Protein AF-A0A1W9SP24-F1 (afdb_monomer_lite)

Structure (mmCIF, N/CA/C/O backbone):
data_AF-A0A1W9SP24-F1
#
_entry.id   AF-A0A1W9SP24-F1
#
loop_
_atom_site.group_PDB
_atom_site.id
_atom_site.type_symbol
_atom_site.label_atom_id
_atom_site.label_alt_id
_atom_site.label_comp_id
_atom_site.label_asym_id
_atom_site.label_entity_id
_atom_site.label_seq_id
_atom_site.pdbx_PDB_ins_code
_atom_site.Cartn_x
_atom_site.Cartn_y
_atom_site.Cartn_z
_atom_site.occupancy
_atom_site.B_iso_or_equiv
_atom_site.auth_seq_id
_atom_site.auth_comp_id
_atom_site.auth_asym_id
_atom_site.auth_atom_id
_atom_site.pdbx_PDB_model_num
ATOM 1 N N . MET A 1 1 ? 16.874 -10.278 -28.127 1.00 31.86 1 MET A N 1
ATOM 2 C CA . MET A 1 1 ? 16.990 -9.556 -26.842 1.00 31.86 1 MET A CA 1
ATOM 3 C C . MET A 1 1 ? 15.792 -8.637 -26.742 1.00 31.86 1 MET A C 1
ATOM 5 O O . MET A 1 1 ? 15.793 -7.571 -27.346 1.00 31.86 1 MET A O 1
ATOM 9 N N . ASP A 1 2 ? 14.736 -9.100 -26.081 1.00 32.97 2 ASP A N 1
ATOM 10 C CA . ASP A 1 2 ? 13.508 -8.326 -25.947 1.00 32.97 2 ASP A CA 1
ATOM 11 C C . ASP A 1 2 ? 13.774 -7.097 -25.084 1.00 32.97 2 ASP A C 1
ATOM 13 O O . ASP A 1 2 ? 14.173 -7.205 -23.923 1.00 32.97 2 ASP A O 1
ATOM 17 N N . LYS A 1 3 ? 13.568 -5.910 -25.661 1.00 33.16 3 LYS A N 1
ATOM 18 C CA . LYS A 1 3 ? 13.507 -4.665 -24.897 1.00 33.16 3 LYS A CA 1
ATOM 19 C C . LYS A 1 3 ? 12.349 -4.807 -23.909 1.00 33.16 3 LYS A C 1
ATOM 21 O O . LYS A 1 3 ? 11.191 -4.630 -24.286 1.00 33.16 3 LYS A O 1
ATOM 26 N N . LYS A 1 4 ? 12.647 -5.135 -22.646 1.00 45.44 4 LYS A N 1
ATOM 27 C CA . LYS A 1 4 ? 11.730 -4.899 -21.524 1.00 45.44 4 LYS A CA 1
ATOM 28 C C . LYS A 1 4 ? 11.401 -3.404 -21.564 1.00 45.44 4 LYS A C 1
ATOM 30 O O . LYS A 1 4 ? 12.195 -2.583 -21.121 1.00 45.44 4 LYS A O 1
ATOM 35 N N . ASN A 1 5 ? 10.265 -3.049 -22.167 1.00 48.44 5 ASN A N 1
ATOM 36 C CA . ASN A 1 5 ? 9.673 -1.721 -22.053 1.00 48.44 5 ASN A CA 1
ATOM 37 C C . ASN A 1 5 ? 9.299 -1.541 -20.583 1.00 48.44 5 ASN A C 1
ATOM 39 O O . ASN A 1 5 ? 8.224 -1.964 -20.151 1.00 48.44 5 ASN A O 1
ATOM 43 N N . ASP A 1 6 ? 10.245 -1.014 -19.817 1.00 63.91 6 ASP A N 1
ATOM 44 C CA . ASP A 1 6 ? 10.173 -0.887 -18.374 1.00 63.91 6 ASP A CA 1
ATOM 45 C C . ASP A 1 6 ? 9.118 0.175 -18.037 1.00 63.91 6 ASP A C 1
ATOM 47 O O . ASP A 1 6 ? 9.339 1.373 -18.190 1.00 63.91 6 ASP A O 1
ATOM 51 N N . PHE A 1 7 ? 7.918 -0.279 -17.664 1.00 68.75 7 PHE A N 1
ATOM 52 C CA . PHE A 1 7 ? 6.709 0.543 -17.483 1.00 68.75 7 PHE A CA 1
ATOM 53 C C . PHE A 1 7 ? 6.908 1.700 -16.490 1.00 68.75 7 PHE A C 1
ATOM 55 O O . PHE A 1 7 ? 6.181 2.690 -16.527 1.00 68.75 7 PHE A O 1
ATOM 62 N N . PHE A 1 8 ? 7.901 1.574 -15.612 1.00 74.06 8 PHE A N 1
ATOM 63 C CA . PHE A 1 8 ? 8.226 2.535 -14.567 1.00 74.06 8 PHE A CA 1
ATOM 64 C C . PHE A 1 8 ? 9.462 3.391 -14.882 1.00 74.06 8 PHE A C 1
ATOM 66 O O . PHE A 1 8 ? 9.998 4.024 -13.975 1.00 74.06 8 PHE A O 1
ATOM 73 N N . THR A 1 9 ? 9.923 3.440 -16.136 1.00 79.31 9 THR A N 1
ATOM 74 C CA . THR A 1 9 ? 11.006 4.358 -16.542 1.00 79.31 9 THR A CA 1
ATOM 75 C C . THR A 1 9 ? 10.545 5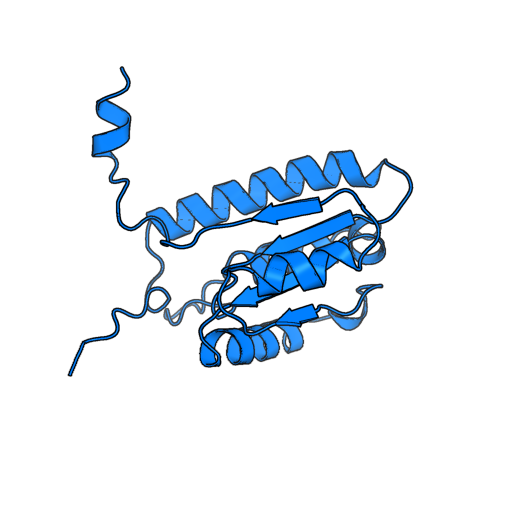.807 -16.548 1.00 79.31 9 THR A C 1
ATOM 77 O O . THR A 1 9 ? 11.147 6.641 -15.881 1.00 79.31 9 THR A O 1
ATOM 80 N N . GLU A 1 10 ? 9.439 6.096 -17.230 1.00 80.94 10 GLU A N 1
ATOM 81 C CA . GLU A 1 10 ? 8.858 7.435 -17.304 1.00 80.94 10 GLU A CA 1
ATOM 82 C C . GLU A 1 10 ? 7.380 7.422 -16.922 1.00 80.94 10 GLU A C 1
ATOM 84 O O . GLU A 1 10 ? 6.621 6.497 -17.227 1.00 80.94 10 GLU A O 1
ATOM 89 N N . LEU A 1 11 ? 6.952 8.483 -16.242 1.00 82.31 11 LEU A N 1
ATOM 90 C CA . LEU A 1 11 ? 5.572 8.640 -15.827 1.00 82.31 11 LEU A CA 1
ATOM 91 C C . LEU A 1 11 ? 4.692 9.067 -17.010 1.00 82.31 11 LEU A C 1
ATOM 93 O O . LEU A 1 11 ? 4.681 10.226 -17.418 1.00 82.31 11 LEU A O 1
ATOM 97 N N . THR A 1 12 ? 3.886 8.136 -17.519 1.00 85.12 12 THR A N 1
ATOM 98 C CA . THR A 1 12 ? 2.909 8.431 -18.579 1.00 85.12 12 THR A CA 1
ATOM 99 C C . THR A 1 12 ? 1.678 9.179 -18.050 1.00 85.12 12 THR A C 1
ATOM 101 O O . THR A 1 12 ? 1.311 9.055 -16.878 1.00 85.12 12 THR A O 1
ATOM 104 N N . ILE A 1 13 ? 0.958 9.885 -18.932 1.00 84.88 13 ILE A N 1
ATOM 105 C CA . ILE A 1 13 ? -0.332 10.529 -18.605 1.00 84.88 13 ILE A CA 1
ATOM 106 C C . ILE A 1 13 ? -1.335 9.502 -18.057 1.00 84.88 13 ILE A C 1
ATOM 108 O O . ILE A 1 13 ? -2.027 9.761 -17.073 1.00 84.88 13 ILE A O 1
ATOM 112 N N . SER A 1 14 ? -1.390 8.304 -18.646 1.00 82.06 14 SER A N 1
ATOM 113 C CA . SER A 1 14 ? -2.292 7.249 -18.175 1.00 82.06 14 SER A CA 1
ATOM 114 C C . SER A 1 14 ? -1.930 6.776 -16.766 1.00 82.06 14 SER A C 1
ATOM 116 O O . SER A 1 14 ? -2.816 6.549 -15.941 1.00 82.06 14 SER A O 1
ATOM 118 N N . SER A 1 15 ? -0.636 6.667 -16.461 1.00 85.44 15 SER A N 1
ATOM 119 C CA . SER A 1 15 ? -0.160 6.360 -15.113 1.00 85.44 15 SER A CA 1
ATOM 120 C C . SER A 1 15 ? -0.519 7.461 -14.111 1.00 85.44 15 SER A C 1
ATOM 122 O O . SER A 1 15 ? -0.938 7.145 -12.999 1.00 85.44 15 SER A O 1
ATOM 124 N N . GLN A 1 16 ? -0.432 8.739 -14.499 1.00 87.25 16 GLN A N 1
ATOM 125 C CA . GLN A 1 16 ? -0.857 9.869 -13.658 1.00 87.25 16 GLN A CA 1
ATOM 126 C C . GLN A 1 16 ? -2.356 9.825 -13.357 1.00 87.25 16 GLN A C 1
ATOM 128 O O . GLN A 1 16 ? -2.758 9.970 -12.202 1.00 87.25 16 GLN A O 1
ATOM 133 N N . ILE A 1 17 ? -3.186 9.583 -14.378 1.00 88.69 17 ILE A N 1
ATOM 134 C CA . ILE A 1 17 ? -4.640 9.450 -14.217 1.00 88.69 17 ILE A CA 1
ATOM 135 C C . ILE A 1 17 ? -4.954 8.282 -13.282 1.00 88.69 17 ILE A C 1
ATOM 137 O O . ILE A 1 17 ? -5.721 8.450 -12.335 1.00 88.69 17 ILE A O 1
ATOM 141 N N . LYS A 1 18 ? -4.308 7.127 -13.483 1.00 87.81 18 LYS A N 1
ATOM 142 C CA . LYS A 1 18 ? -4.451 5.954 -12.614 1.00 87.81 18 LYS A CA 1
ATOM 143 C C . LYS A 1 18 ? -4.120 6.281 -11.161 1.00 87.81 18 LYS A C 1
ATOM 145 O O . LYS A 1 18 ? -4.941 6.034 -10.281 1.00 87.81 18 LYS A O 1
ATOM 150 N N . ILE A 1 19 ? -2.951 6.873 -10.915 1.00 90.88 19 ILE A N 1
ATOM 151 C CA . ILE A 1 19 ? -2.536 7.304 -9.575 1.00 90.88 19 ILE A CA 1
ATOM 152 C C . ILE A 1 19 ? -3.591 8.242 -8.980 1.00 90.88 19 ILE A C 1
ATOM 154 O O . ILE A 1 19 ? -4.016 8.042 -7.844 1.00 90.88 19 ILE A O 1
ATOM 158 N N . SER A 1 20 ? -4.066 9.229 -9.747 1.00 91.81 20 SER A N 1
ATOM 159 C CA . SER A 1 20 ? -5.076 10.189 -9.289 1.00 91.81 20 SER A CA 1
ATOM 160 C C . SER A 1 20 ? -6.387 9.510 -8.895 1.00 91.81 20 SER A C 1
ATOM 162 O O . SER A 1 20 ? -6.927 9.801 -7.831 1.00 91.81 20 SER A O 1
ATOM 164 N N . ILE A 1 21 ? -6.888 8.586 -9.718 1.00 92.38 21 ILE A N 1
ATOM 165 C CA . ILE A 1 21 ? -8.129 7.853 -9.448 1.00 92.38 21 ILE A CA 1
ATOM 166 C C . ILE A 1 21 ? -7.969 7.021 -8.179 1.00 92.38 21 ILE A C 1
ATOM 168 O O . ILE A 1 21 ? -8.717 7.219 -7.225 1.00 92.38 21 ILE A O 1
ATOM 172 N N . VAL A 1 22 ? -6.975 6.134 -8.126 1.00 94.31 22 VAL A N 1
ATOM 173 C CA . VAL A 1 22 ? -6.841 5.194 -7.004 1.00 94.31 22 VAL A CA 1
ATOM 174 C C . VAL A 1 22 ? -6.637 5.943 -5.689 1.00 94.31 22 VAL A C 1
ATOM 176 O O . VAL A 1 22 ? -7.307 5.653 -4.701 1.00 94.31 22 VAL A O 1
ATOM 179 N N . THR A 1 23 ? -5.779 6.966 -5.679 1.00 95.12 23 THR A N 1
ATOM 180 C CA . THR A 1 23 ? -5.495 7.746 -4.464 1.00 95.12 23 THR A CA 1
ATOM 181 C C . THR A 1 23 ? -6.701 8.554 -3.985 1.00 95.12 23 THR A C 1
ATOM 183 O O . THR A 1 23 ? -6.975 8.567 -2.782 1.00 95.12 23 THR A O 1
ATOM 186 N N . LYS A 1 24 ? -7.465 9.188 -4.888 1.00 95.56 24 LYS A N 1
ATOM 187 C CA . LYS A 1 24 ? -8.699 9.913 -4.533 1.00 95.56 24 LYS A CA 1
ATOM 188 C C . LYS A 1 24 ? -9.779 8.974 -4.003 1.00 95.56 24 LYS A C 1
ATOM 190 O O . LYS A 1 24 ? -10.356 9.255 -2.954 1.00 95.56 24 LYS A O 1
ATOM 195 N N . TYR A 1 25 ? -10.019 7.857 -4.688 1.00 96.69 25 TYR A N 1
ATOM 196 C CA . TYR A 1 25 ? -11.030 6.882 -4.277 1.00 96.69 25 TYR A CA 1
ATOM 197 C C . TYR A 1 25 ? -10.677 6.231 -2.942 1.00 96.69 25 TYR A C 1
ATOM 199 O O . TYR A 1 25 ? -11.525 6.191 -2.052 1.00 96.69 25 TYR A O 1
ATOM 207 N N . PHE A 1 26 ? -9.424 5.801 -2.761 1.00 97.25 26 PHE A N 1
ATOM 208 C CA . PHE A 1 26 ? -8.962 5.277 -1.479 1.00 97.25 26 PHE A CA 1
ATOM 209 C C . PHE A 1 26 ? -9.150 6.305 -0.363 1.00 97.25 26 PHE A C 1
ATOM 211 O O . PHE A 1 26 ? -9.662 5.965 0.696 1.00 97.25 26 PHE A O 1
ATOM 218 N N . SER A 1 27 ? -8.789 7.570 -0.598 1.00 96.19 27 SER A N 1
ATOM 219 C CA . SER A 1 27 ? -8.900 8.616 0.427 1.00 96.19 27 SER A CA 1
ATOM 220 C C . SER A 1 27 ? -10.356 8.876 0.824 1.00 96.19 27 SER A C 1
ATOM 222 O O . SER A 1 27 ? -10.661 9.001 2.009 1.00 96.19 27 SER A O 1
ATOM 224 N N . ALA A 1 28 ? -11.273 8.924 -0.147 1.00 97.12 28 ALA A N 1
ATOM 225 C CA . ALA A 1 28 ? -12.704 9.064 0.117 1.00 97.12 28 ALA A CA 1
ATOM 226 C C . ALA A 1 28 ? -13.252 7.858 0.897 1.00 97.12 28 ALA A C 1
ATOM 228 O O . ALA A 1 28 ? -13.892 8.029 1.935 1.00 97.12 28 ALA A O 1
ATOM 229 N N . TRP A 1 29 ? -12.935 6.643 0.446 1.00 97.88 29 TRP A N 1
ATOM 230 C CA . TRP A 1 29 ? -13.339 5.404 1.104 1.00 97.88 29 TRP A CA 1
ATOM 231 C C . TRP A 1 29 ? -12.785 5.302 2.532 1.00 97.88 29 TRP A C 1
ATOM 233 O O . TRP A 1 29 ? -13.543 5.095 3.477 1.00 97.88 29 TRP A O 1
ATOM 243 N N . ALA A 1 30 ? -11.487 5.541 2.728 1.00 96.75 30 ALA A N 1
ATOM 244 C CA . ALA A 1 30 ? -10.832 5.486 4.032 1.00 96.75 30 ALA A CA 1
ATOM 245 C C . ALA A 1 30 ? -11.416 6.517 5.010 1.00 96.75 30 ALA A C 1
ATOM 247 O O . ALA A 1 30 ? -11.566 6.227 6.195 1.00 96.75 30 ALA A O 1
ATOM 248 N N . ASN A 1 31 ? -11.824 7.694 4.524 1.00 96.06 31 ASN A N 1
ATOM 249 C CA . ASN A 1 31 ? -12.505 8.702 5.338 1.00 96.06 31 ASN A CA 1
ATOM 250 C C . ASN A 1 31 ? -13.899 8.277 5.819 1.00 96.06 31 ASN A C 1
ATOM 252 O O . ASN A 1 31 ? -14.339 8.727 6.880 1.00 96.06 31 ASN A O 1
ATOM 256 N N . VAL A 1 32 ? -14.593 7.418 5.073 1.00 96.50 32 VAL A N 1
ATOM 257 C CA . VAL A 1 32 ? -15.837 6.788 5.537 1.00 96.50 32 VAL A CA 1
ATOM 258 C C . VAL A 1 32 ? -15.500 5.689 6.542 1.00 96.50 32 VAL A C 1
ATOM 260 O O . VAL A 1 32 ? -16.013 5.686 7.663 1.00 96.50 32 VAL A O 1
ATOM 263 N N . MET A 1 33 ? -14.566 4.810 6.184 1.00 95.81 33 MET A N 1
ATOM 264 C CA . MET A 1 33 ? -14.209 3.649 6.993 1.00 95.81 33 MET A CA 1
ATOM 265 C C . MET A 1 33 ? -13.534 3.999 8.322 1.00 95.81 33 MET A C 1
ATOM 267 O O . MET A 1 33 ? -13.673 3.265 9.296 1.00 95.81 33 MET A O 1
ATOM 271 N N . LYS A 1 34 ? -12.852 5.144 8.442 1.00 93.25 34 LYS A N 1
ATOM 272 C CA . LYS A 1 34 ? -12.225 5.539 9.715 1.00 93.25 34 LYS A CA 1
ATOM 273 C C . LYS A 1 34 ? -13.231 5.694 10.857 1.00 93.25 34 LYS A C 1
ATOM 275 O O . LYS A 1 34 ? -12.838 5.553 12.015 1.00 93.25 34 LYS A O 1
ATOM 280 N N . LYS A 1 35 ? -14.512 5.929 10.541 1.00 93.00 35 LYS A N 1
ATOM 281 C CA . LYS A 1 35 ? -15.615 6.043 11.508 1.00 93.00 35 LYS A CA 1
ATOM 282 C C . LYS A 1 35 ? -16.146 4.687 11.981 1.00 93.00 35 LYS A C 1
ATOM 284 O O . LYS A 1 35 ? -16.783 4.625 13.028 1.00 93.00 35 LYS A O 1
ATOM 289 N N . THR A 1 36 ? -15.897 3.603 11.246 1.00 92.31 36 THR A N 1
ATOM 290 C CA . THR A 1 36 ? -16.359 2.268 11.642 1.00 92.31 36 THR A CA 1
ATOM 291 C C . THR A 1 36 ? -15.459 1.683 12.728 1.00 92.31 36 THR A C 1
ATOM 293 O O . THR A 1 36 ? -14.292 2.063 12.881 1.00 92.31 36 THR A O 1
ATOM 296 N N . LYS A 1 37 ? -15.992 0.734 13.502 1.00 88.31 37 LYS A N 1
ATOM 297 C CA . LYS A 1 37 ? -15.181 -0.065 14.427 1.00 88.31 37 LYS A CA 1
ATOM 298 C C . LYS A 1 37 ? -14.356 -1.083 13.631 1.00 88.31 37 LYS A C 1
ATOM 300 O O . LYS A 1 37 ? -14.831 -1.602 12.625 1.00 88.31 37 LYS A O 1
ATOM 305 N N . GLY A 1 38 ? -13.146 -1.369 14.104 1.00 91.38 38 GLY A N 1
ATOM 306 C CA . GLY A 1 38 ? -12.247 -2.354 13.500 1.00 91.38 38 GLY A CA 1
ATOM 307 C C . GLY A 1 38 ? -11.174 -1.773 12.578 1.00 91.38 38 GLY A C 1
ATOM 308 O O . GLY A 1 38 ? -11.093 -0.562 12.353 1.00 91.38 38 GLY A O 1
ATOM 309 N N . ASP A 1 39 ? -10.328 -2.683 12.100 1.00 95.00 39 ASP A N 1
ATOM 310 C CA . ASP A 1 39 ? -9.257 -2.418 11.142 1.00 95.00 39 ASP A CA 1
ATOM 311 C C . ASP A 1 39 ? -9.786 -2.429 9.707 1.00 95.00 39 ASP A C 1
ATOM 313 O O . ASP A 1 39 ? -10.846 -2.988 9.425 1.00 95.00 39 ASP A O 1
ATOM 317 N N . ILE A 1 40 ? -8.989 -1.886 8.793 1.00 95.94 40 ILE A N 1
ATOM 318 C CA . ILE A 1 40 ? -9.232 -1.952 7.351 1.00 95.94 40 ILE A CA 1
ATOM 319 C C . ILE A 1 40 ? -7.967 -2.380 6.616 1.00 95.94 40 ILE A C 1
ATOM 321 O O . ILE A 1 40 ? -6.871 -2.255 7.158 1.00 95.94 40 ILE A O 1
ATOM 325 N N . ALA A 1 41 ? -8.098 -2.864 5.384 1.00 94.75 41 ALA A N 1
ATOM 326 C CA . ALA A 1 41 ? -6.957 -3.221 4.545 1.00 94.75 41 ALA A CA 1
ATOM 327 C C . ALA A 1 41 ? -6.898 -2.389 3.261 1.00 94.75 41 ALA A C 1
ATOM 329 O O . ALA A 1 41 ? -7.924 -2.130 2.631 1.00 94.75 41 ALA A O 1
ATOM 330 N N . TYR A 1 42 ? -5.684 -2.012 2.862 1.00 96.12 42 TYR A N 1
ATOM 331 C CA . TYR A 1 42 ? -5.369 -1.608 1.496 1.00 96.12 42 TYR A CA 1
ATOM 332 C C . TYR A 1 42 ? -4.479 -2.668 0.863 1.00 96.12 42 TYR A C 1
ATOM 334 O O . TYR A 1 42 ? -3.447 -3.044 1.428 1.00 96.12 42 TYR A O 1
ATOM 342 N N . ILE A 1 43 ? -4.896 -3.135 -0.308 1.00 92.88 43 ILE A N 1
ATOM 343 C CA . ILE A 1 43 ? -4.254 -4.236 -1.004 1.00 92.88 43 ILE A CA 1
ATOM 344 C C . ILE A 1 43 ? -3.979 -3.833 -2.440 1.00 92.88 43 ILE A C 1
ATOM 346 O O . ILE A 1 43 ? -4.903 -3.469 -3.162 1.00 92.88 43 ILE A O 1
ATOM 350 N N . ASP A 1 44 ? -2.723 -3.947 -2.853 1.00 93.12 44 ASP A N 1
ATOM 351 C CA . ASP A 1 44 ? -2.285 -3.684 -4.221 1.00 93.12 44 ASP A CA 1
ATOM 352 C C . ASP A 1 44 ? -1.569 -4.914 -4.774 1.00 93.12 44 ASP A C 1
ATOM 354 O O . ASP A 1 44 ? -0.525 -5.319 -4.257 1.00 93.12 44 ASP A O 1
ATOM 358 N N . LEU A 1 45 ? -2.154 -5.544 -5.794 1.00 89.88 45 LEU A N 1
ATOM 359 C CA . LEU A 1 45 ? -1.634 -6.800 -6.343 1.00 89.88 45 LEU A CA 1
ATOM 360 C C . LEU A 1 45 ? -0.553 -6.625 -7.409 1.00 89.88 45 LEU A C 1
ATOM 362 O O . LEU A 1 45 ? 0.095 -7.609 -7.780 1.00 89.88 45 LEU A O 1
ATOM 366 N N . PHE A 1 46 ? -0.409 -5.394 -7.897 1.00 89.50 46 PHE A N 1
ATOM 367 C CA . PHE A 1 46 ? 0.504 -4.978 -8.955 1.00 89.50 46 PHE A CA 1
ATOM 368 C C . PHE A 1 46 ? 1.180 -3.668 -8.529 1.00 89.50 46 PHE A C 1
ATOM 370 O O . PHE A 1 46 ? 1.129 -2.654 -9.231 1.00 89.50 46 PHE A O 1
ATOM 377 N N . ALA A 1 47 ? 1.767 -3.689 -7.330 1.00 90.75 47 ALA A N 1
ATOM 378 C CA . ALA A 1 47 ? 2.238 -2.498 -6.631 1.00 90.75 47 ALA A CA 1
ATOM 379 C C . ALA A 1 47 ? 3.411 -1.798 -7.342 1.00 90.75 47 ALA A C 1
ATOM 381 O O . ALA A 1 47 ? 3.597 -0.587 -7.188 1.00 90.75 47 ALA A O 1
ATOM 382 N N . GLY A 1 48 ? 4.197 -2.536 -8.132 1.00 91.31 48 GLY A N 1
ATOM 383 C CA . GLY A 1 48 ? 5.370 -2.005 -8.810 1.00 91.31 48 GLY A CA 1
ATOM 384 C C . GLY A 1 48 ? 6.502 -1.593 -7.855 1.00 91.31 48 GLY A C 1
ATOM 385 O O . GLY A 1 48 ? 6.511 -1.965 -6.681 1.00 91.31 48 GLY A O 1
ATOM 386 N N . PRO A 1 49 ? 7.492 -0.828 -8.350 1.00 92.00 49 PRO A N 1
ATOM 387 C CA . PRO A 1 49 ? 8.749 -0.550 -7.650 1.00 92.00 49 PRO A CA 1
ATOM 388 C C . PRO A 1 49 ? 8.687 0.543 -6.573 1.00 92.00 49 PRO A C 1
ATOM 390 O O . PRO A 1 49 ? 9.719 0.878 -6.002 1.00 92.00 49 PRO A O 1
ATOM 393 N N . GLY A 1 50 ? 7.530 1.152 -6.309 1.00 89.94 50 GLY A N 1
ATOM 394 C CA . GLY A 1 50 ? 7.406 2.254 -5.345 1.00 89.94 50 GLY A CA 1
ATOM 395 C C . GLY A 1 50 ? 7.676 3.645 -5.936 1.00 89.94 50 GLY A C 1
ATOM 396 O O . GLY A 1 50 ? 6.921 4.578 -5.648 1.00 89.94 50 GLY A O 1
ATOM 397 N N . SER A 1 51 ? 8.629 3.780 -6.855 1.00 91.12 51 SER A N 1
ATOM 398 C CA . SER A 1 51 ? 8.959 5.036 -7.546 1.00 91.12 51 SER A CA 1
ATOM 399 C C . SER A 1 51 ? 9.251 4.814 -9.037 1.00 91.12 51 SER A C 1
ATOM 401 O O . SER A 1 51 ? 9.708 3.744 -9.448 1.00 91.12 51 SER A O 1
ATOM 403 N N . TYR A 1 52 ? 8.970 5.824 -9.861 1.00 88.62 52 TYR A N 1
ATOM 404 C CA . TYR A 1 52 ? 9.408 5.865 -11.258 1.00 88.62 52 TYR A CA 1
ATOM 405 C C . TYR A 1 52 ? 10.903 6.196 -11.316 1.00 88.62 52 TYR A C 1
ATOM 407 O O . TYR A 1 52 ? 11.413 6.923 -10.468 1.00 88.62 52 TYR A O 1
ATOM 415 N N . ALA A 1 53 ? 11.605 5.691 -12.330 1.00 85.88 53 ALA A N 1
ATOM 416 C CA . ALA A 1 53 ? 13.019 5.989 -12.567 1.00 85.88 53 ALA A CA 1
ATOM 417 C C . ALA A 1 53 ? 13.241 7.331 -13.296 1.00 85.88 53 ALA A C 1
ATOM 419 O O . ALA A 1 53 ? 14.323 7.577 -13.830 1.00 85.88 53 ALA A O 1
ATOM 420 N N . ASP A 1 54 ? 12.225 8.199 -13.322 1.00 84.19 54 ASP A N 1
ATOM 421 C CA . ASP A 1 54 ? 12.341 9.538 -13.878 1.00 84.19 54 ASP A CA 1
ATOM 422 C C . ASP A 1 54 ? 13.283 10.410 -13.027 1.00 84.19 54 ASP A C 1
ATOM 424 O O . ASP A 1 54 ? 13.641 10.086 -11.890 1.00 84.19 54 ASP A O 1
ATOM 428 N N . LYS A 1 55 ? 13.694 11.560 -13.574 1.00 79.56 55 LYS A N 1
ATOM 429 C CA . LYS A 1 55 ? 14.617 12.485 -12.890 1.00 79.56 55 LYS A CA 1
ATOM 430 C C . LYS A 1 55 ? 14.109 12.943 -11.517 1.00 79.56 55 LYS A C 1
ATOM 432 O O . LYS A 1 55 ? 14.914 13.295 -10.661 1.00 79.56 55 LYS A O 1
ATOM 437 N N . ASN A 1 56 ? 12.792 12.933 -11.315 1.00 82.75 56 ASN A N 1
ATOM 438 C CA . ASN A 1 56 ? 12.139 13.418 -10.103 1.00 82.75 56 ASN A CA 1
ATOM 439 C C . ASN A 1 56 ? 11.827 12.296 -9.101 1.00 82.75 56 ASN A C 1
ATOM 441 O O . ASN A 1 56 ? 11.269 12.581 -8.041 1.00 82.75 56 ASN A O 1
ATOM 445 N N . LYS A 1 57 ? 12.162 11.039 -9.428 1.00 85.56 57 LYS A N 1
ATOM 446 C CA . LYS A 1 57 ? 11.766 9.835 -8.690 1.00 85.56 57 LYS A CA 1
ATOM 447 C C . LYS A 1 57 ? 10.295 9.859 -8.285 1.00 85.56 57 LYS A C 1
ATOM 449 O O . LYS A 1 57 ? 9.953 9.727 -7.106 1.00 85.56 57 LYS A O 1
ATOM 454 N N . THR A 1 58 ? 9.409 10.087 -9.253 1.00 89.38 58 THR A N 1
ATOM 455 C CA . THR A 1 58 ? 7.991 10.293 -8.956 1.00 89.38 58 THR A CA 1
ATOM 456 C C . THR A 1 58 ? 7.418 9.101 -8.188 1.00 89.38 58 THR A C 1
ATOM 458 O O . THR A 1 58 ? 7.618 7.944 -8.553 1.00 89.38 58 THR A O 1
ATOM 461 N N . LYS A 1 59 ? 6.691 9.371 -7.100 1.00 93.19 59 LYS A N 1
ATOM 462 C CA . LYS A 1 59 ? 6.105 8.334 -6.242 1.00 93.19 59 LYS A CA 1
ATOM 463 C C . LYS A 1 59 ? 4.973 7.599 -6.964 1.00 93.19 59 LYS A C 1
ATOM 465 O O . LYS A 1 59 ? 4.121 8.217 -7.599 1.00 93.19 59 LYS A O 1
ATOM 470 N N . SER A 1 60 ? 4.940 6.279 -6.828 1.00 91.69 60 SER A N 1
ATOM 471 C CA . SER A 1 60 ? 3.846 5.436 -7.323 1.00 91.69 60 SER A CA 1
ATOM 472 C C . SER A 1 60 ? 2.683 5.348 -6.321 1.00 91.69 60 SER A C 1
ATOM 474 O O . SER A 1 60 ? 2.769 5.826 -5.186 1.00 91.69 60 SER A O 1
ATOM 476 N N . THR A 1 61 ? 1.583 4.719 -6.743 1.00 93.50 61 THR A N 1
ATOM 477 C CA . THR A 1 61 ? 0.353 4.531 -5.959 1.00 93.50 61 THR A CA 1
ATOM 478 C C . THR A 1 61 ? 0.579 4.046 -4.517 1.00 93.50 61 THR A C 1
ATOM 480 O O . THR A 1 61 ? 0.111 4.748 -3.613 1.00 93.50 61 THR A O 1
ATOM 483 N N . PRO A 1 62 ? 1.292 2.926 -4.247 1.00 94.88 62 PRO A N 1
ATOM 484 C CA . PRO A 1 62 ? 1.466 2.427 -2.879 1.00 94.88 62 PRO A CA 1
ATOM 485 C C . PRO A 1 62 ? 2.144 3.453 -1.966 1.00 94.88 62 PRO A C 1
ATOM 487 O O . PRO A 1 62 ? 1.697 3.666 -0.841 1.00 94.88 62 PRO A O 1
ATOM 490 N N . ILE A 1 63 ? 3.161 4.160 -2.466 1.00 96.25 63 ILE A N 1
ATOM 491 C CA . ILE A 1 63 ? 3.900 5.159 -1.686 1.00 96.25 63 ILE A CA 1
ATOM 492 C C . ILE A 1 63 ? 3.041 6.396 -1.404 1.00 96.25 63 ILE A C 1
ATOM 494 O O . ILE A 1 63 ? 3.097 6.949 -0.303 1.00 96.25 63 ILE A O 1
ATOM 498 N N . ILE A 1 64 ? 2.229 6.849 -2.363 1.00 96.00 64 ILE A N 1
ATOM 499 C CA . ILE A 1 64 ? 1.333 7.997 -2.152 1.00 96.00 64 ILE A CA 1
ATOM 500 C C . ILE A 1 64 ? 0.268 7.663 -1.106 1.00 96.00 64 ILE A C 1
ATOM 502 O O . ILE A 1 64 ? 0.048 8.444 -0.180 1.00 96.00 64 ILE A O 1
ATOM 506 N N . ILE A 1 65 ? -0.364 6.494 -1.222 1.00 96.94 65 ILE A N 1
ATOM 507 C CA . ILE A 1 65 ? -1.385 6.044 -0.272 1.00 96.94 65 ILE A CA 1
ATOM 508 C C . ILE A 1 65 ? -0.800 5.909 1.129 1.00 96.94 65 ILE A C 1
ATOM 510 O O . ILE A 1 65 ? -1.394 6.394 2.091 1.00 96.94 65 ILE A O 1
ATOM 514 N N . LEU A 1 66 ? 0.383 5.310 1.242 1.00 96.88 66 LEU A N 1
ATOM 515 C CA . LEU A 1 66 ? 1.039 5.122 2.524 1.00 96.88 66 LEU A CA 1
ATOM 516 C C . LEU A 1 66 ? 1.370 6.461 3.197 1.00 96.88 66 LEU A C 1
ATOM 518 O O . LEU A 1 66 ? 1.046 6.656 4.367 1.00 96.88 66 LEU A O 1
ATOM 522 N N . ASN A 1 67 ? 1.912 7.421 2.442 1.00 96.25 67 ASN A N 1
ATOM 523 C CA . ASN A 1 67 ? 2.154 8.778 2.939 1.00 96.25 67 ASN A CA 1
ATOM 524 C C . ASN A 1 67 ? 0.859 9.486 3.376 1.00 96.25 67 ASN A C 1
ATOM 526 O O . ASN A 1 67 ? 0.872 10.235 4.350 1.00 96.25 67 ASN A O 1
ATOM 530 N N . ASN A 1 68 ? -0.261 9.267 2.682 1.00 95.94 68 ASN A N 1
ATOM 531 C CA . ASN A 1 68 ? -1.550 9.840 3.080 1.00 95.94 68 ASN A CA 1
ATOM 532 C C . ASN A 1 68 ? -2.081 9.214 4.375 1.00 95.94 68 ASN A C 1
ATOM 534 O O . ASN A 1 68 ? -2.616 9.930 5.217 1.00 95.94 68 ASN A O 1
ATOM 538 N N . VAL A 1 69 ? -1.907 7.902 4.557 1.00 97.31 69 VAL A N 1
ATOM 539 C CA . VAL A 1 69 ? -2.310 7.196 5.782 1.00 97.31 69 VAL A CA 1
ATOM 540 C C . VAL A 1 69 ? -1.469 7.618 6.982 1.00 97.31 69 VAL A C 1
ATOM 542 O O . VAL A 1 69 ? -2.033 7.856 8.045 1.00 97.31 69 VAL A O 1
ATOM 545 N N . LEU A 1 70 ? -0.152 7.769 6.818 1.00 96.62 70 LEU A N 1
ATOM 546 C CA . LEU A 1 70 ? 0.742 8.219 7.892 1.00 96.62 70 LEU A CA 1
ATOM 547 C C . LEU A 1 70 ? 0.371 9.605 8.443 1.00 96.62 70 LEU A C 1
ATOM 549 O O . LEU A 1 70 ? 0.563 9.866 9.627 1.00 96.62 70 LEU A O 1
ATOM 553 N N . LYS A 1 71 ? -0.202 10.482 7.609 1.00 96.00 71 LYS A N 1
ATOM 554 C CA . LYS A 1 71 ? -0.657 11.821 8.019 1.00 96.00 71 LYS A CA 1
ATOM 555 C C . LYS A 1 71 ? -1.933 11.809 8.868 1.00 96.00 71 LYS A C 1
ATOM 557 O O . LYS A 1 71 ? -2.225 12.811 9.515 1.00 96.00 71 LYS A O 1
ATOM 562 N N . ASP A 1 72 ? -2.705 10.723 8.866 1.00 96.56 72 ASP A N 1
ATOM 563 C CA . ASP A 1 72 ? -3.948 10.606 9.634 1.00 96.56 72 ASP A CA 1
ATOM 564 C C . ASP A 1 72 ? -3.736 9.668 10.837 1.00 96.56 72 ASP A C 1
ATOM 566 O O . ASP A 1 72 ? -3.538 8.458 10.702 1.00 96.56 72 ASP A O 1
ATOM 570 N N . ASN A 1 73 ? -3.806 10.238 12.045 1.00 95.69 73 ASN A N 1
ATOM 571 C CA . ASN A 1 73 ? -3.572 9.524 13.306 1.00 95.69 73 ASN A CA 1
ATOM 572 C C . ASN A 1 73 ? -4.539 8.355 13.553 1.00 95.69 73 ASN A C 1
ATOM 574 O O . ASN A 1 73 ? -4.206 7.434 14.301 1.00 95.69 73 ASN A O 1
ATOM 578 N N . ILE A 1 74 ? -5.727 8.375 12.946 1.00 96.62 74 ILE A N 1
ATOM 579 C CA . ILE A 1 74 ? -6.689 7.277 13.041 1.00 96.62 74 ILE A CA 1
ATOM 580 C C . ILE A 1 74 ? -6.307 6.192 12.035 1.00 96.62 74 ILE A C 1
ATOM 582 O O . ILE A 1 74 ? -6.261 5.013 12.388 1.00 96.62 74 ILE A O 1
ATOM 586 N N . LEU A 1 75 ? -6.013 6.573 10.788 1.00 97.06 75 LEU A N 1
ATOM 587 C CA . LEU A 1 75 ? -5.715 5.614 9.724 1.00 97.06 75 LEU A CA 1
ATOM 588 C C . LEU A 1 75 ? -4.400 4.866 9.956 1.00 97.06 75 LEU A C 1
ATOM 590 O O . LEU A 1 75 ? -4.385 3.645 9.791 1.00 97.06 75 LEU A O 1
ATOM 594 N N . LYS A 1 76 ? -3.330 5.531 10.415 1.00 96.81 76 LYS A N 1
ATOM 595 C CA . LYS A 1 76 ? -2.043 4.865 10.712 1.00 96.81 76 LYS A CA 1
ATOM 596 C C . LYS A 1 76 ? -2.157 3.745 11.758 1.00 96.81 76 LYS A C 1
ATOM 598 O O . LYS A 1 76 ? -1.372 2.800 11.762 1.00 96.81 76 LYS A O 1
ATOM 603 N N . ASN A 1 77 ? -3.192 3.817 12.599 1.00 96.88 77 ASN A N 1
ATOM 604 C CA . ASN A 1 77 ? -3.515 2.830 13.628 1.00 96.88 77 ASN A CA 1
ATOM 605 C C . ASN A 1 77 ? -4.583 1.799 13.211 1.00 96.88 77 ASN A C 1
ATOM 607 O O . ASN A 1 77 ? -4.927 0.924 14.009 1.00 96.88 77 ASN A O 1
ATOM 611 N N . LYS A 1 78 ? -5.124 1.888 11.990 1.00 96.12 78 LYS A N 1
ATOM 612 C CA . LYS A 1 78 ? -6.205 1.018 11.491 1.00 96.12 78 LYS A CA 1
ATOM 613 C C . LYS A 1 78 ? -5.876 0.276 10.202 1.00 96.12 78 LYS A C 1
ATOM 615 O O . LYS A 1 78 ? -6.413 -0.808 9.990 1.00 96.12 78 LYS A O 1
ATOM 620 N N . VAL A 1 79 ? -5.066 0.863 9.325 1.00 97.25 79 VAL A N 1
ATOM 621 C CA . VAL A 1 79 ? -4.840 0.333 7.977 1.00 97.25 79 VAL A CA 1
ATOM 622 C C . VAL A 1 79 ? -3.774 -0.758 8.003 1.00 97.25 79 VAL A C 1
ATOM 624 O O . VAL A 1 79 ? -2.654 -0.543 8.462 1.00 97.25 79 VAL A O 1
ATOM 627 N N . LYS A 1 80 ? -4.117 -1.927 7.464 1.00 95.44 80 LYS A N 1
ATOM 628 C CA . LYS A 1 80 ? -3.188 -3.007 7.123 1.00 95.44 80 LYS A CA 1
ATOM 629 C C . LYS A 1 80 ? -2.817 -2.886 5.652 1.00 95.44 80 LYS A C 1
ATOM 631 O O . LYS A 1 80 ? -3.699 -2.801 4.800 1.00 95.44 80 LYS A O 1
ATOM 636 N N . PHE A 1 81 ? -1.523 -2.895 5.361 1.00 96.00 81 PHE A N 1
ATOM 637 C CA . PHE A 1 81 ? -1.011 -2.803 3.999 1.00 96.00 81 PHE A CA 1
ATOM 638 C C . PHE A 1 81 ? -0.523 -4.155 3.500 1.00 96.00 81 PHE A C 1
ATOM 640 O O . PHE A 1 81 ? 0.282 -4.814 4.166 1.00 96.00 81 PHE A O 1
ATOM 647 N N . LEU A 1 82 ? -0.988 -4.528 2.309 1.00 93.56 82 LEU A N 1
ATOM 648 C CA . LEU A 1 82 ? -0.514 -5.695 1.583 1.00 93.56 82 LEU A CA 1
ATOM 649 C C . LEU A 1 82 ? -0.176 -5.309 0.148 1.00 93.56 82 LEU A C 1
ATOM 651 O O . LEU A 1 82 ? -1.038 -4.874 -0.611 1.00 93.56 82 LEU A O 1
ATOM 655 N N . PHE A 1 83 ? 1.080 -5.506 -0.224 1.00 94.25 83 PHE A N 1
ATOM 656 C CA . PHE A 1 83 ? 1.567 -5.269 -1.573 1.00 94.25 83 PHE A CA 1
ATOM 657 C C . PHE A 1 83 ? 2.049 -6.572 -2.189 1.00 94.25 83 PHE A C 1
ATOM 659 O O . PHE A 1 83 ? 2.673 -7.390 -1.516 1.00 94.25 83 PHE A O 1
ATOM 666 N N . ASN A 1 84 ? 1.775 -6.760 -3.471 1.00 91.50 84 ASN A N 1
ATOM 667 C CA . ASN A 1 84 ? 2.323 -7.841 -4.266 1.00 91.50 84 ASN A CA 1
ATOM 668 C C . ASN A 1 84 ? 2.802 -7.300 -5.612 1.00 91.50 84 ASN A C 1
ATOM 670 O O . ASN A 1 84 ? 2.223 -6.364 -6.162 1.00 91.50 84 ASN A O 1
ATOM 674 N N . ASP A 1 85 ? 3.849 -7.918 -6.144 1.00 90.44 85 ASP A N 1
ATOM 675 C CA . ASP A 1 85 ? 4.201 -7.818 -7.554 1.00 90.44 85 ASP A CA 1
ATOM 676 C C . ASP A 1 85 ? 4.865 -9.127 -7.995 1.00 90.44 85 ASP A C 1
ATOM 678 O O . ASP A 1 85 ? 5.562 -9.774 -7.211 1.00 90.44 85 ASP A O 1
ATOM 682 N N . LYS A 1 86 ? 4.665 -9.532 -9.250 1.00 88.69 86 LYS A N 1
ATOM 683 C CA . LYS A 1 86 ? 5.307 -10.734 -9.799 1.00 88.69 86 LYS A CA 1
ATOM 684 C C . LYS A 1 86 ? 6.804 -10.520 -10.042 1.00 88.69 86 LYS A C 1
ATOM 686 O O . LYS A 1 86 ? 7.581 -11.469 -9.950 1.00 88.69 86 LYS A O 1
ATOM 691 N N . GLU A 1 87 ? 7.225 -9.290 -10.339 1.00 89.62 87 GLU A N 1
ATOM 692 C CA . GLU A 1 87 ? 8.623 -8.968 -10.613 1.00 89.62 87 GLU A CA 1
ATOM 693 C C . GLU A 1 87 ? 9.370 -8.755 -9.288 1.00 89.62 87 GLU A C 1
ATOM 695 O O . GLU A 1 87 ? 9.135 -7.794 -8.552 1.00 89.62 87 GLU A O 1
ATOM 700 N N . LYS A 1 88 ? 10.316 -9.651 -8.983 1.00 91.06 88 LYS A N 1
ATOM 701 C CA . LYS A 1 88 ? 11.069 -9.622 -7.718 1.00 91.06 88 LYS A CA 1
ATOM 702 C C . LYS A 1 88 ? 11.817 -8.304 -7.505 1.00 91.06 88 LYS A C 1
ATOM 704 O O . LYS A 1 88 ? 11.827 -7.782 -6.392 1.00 91.06 88 LYS A O 1
ATOM 709 N N . ASP A 1 89 ? 12.395 -7.745 -8.567 1.00 92.06 89 ASP A N 1
ATOM 710 C CA . ASP A 1 89 ? 13.096 -6.457 -8.513 1.00 92.06 89 ASP A CA 1
ATOM 711 C C . ASP A 1 89 ? 12.179 -5.320 -8.038 1.00 92.06 89 ASP A C 1
ATOM 713 O O . ASP A 1 89 ? 12.547 -4.555 -7.146 1.00 92.06 89 ASP A O 1
ATOM 717 N N . TYR A 1 90 ? 10.941 -5.270 -8.538 1.00 92.25 90 TYR A N 1
ATOM 718 C CA . TYR A 1 90 ? 9.964 -4.267 -8.122 1.00 92.25 90 TYR A CA 1
ATOM 719 C C . TYR A 1 90 ? 9.631 -4.399 -6.637 1.00 92.25 90 TYR A C 1
ATOM 721 O O . TYR A 1 90 ? 9.664 -3.408 -5.915 1.00 92.25 90 TYR A O 1
ATOM 729 N N . THR A 1 91 ? 9.418 -5.617 -6.136 1.00 93.31 91 THR A N 1
ATOM 730 C CA . THR A 1 91 ? 9.145 -5.823 -4.702 1.00 93.31 91 THR A CA 1
ATOM 731 C C . THR A 1 91 ? 10.326 -5.443 -3.800 1.00 93.31 91 THR A C 1
ATOM 733 O O . THR A 1 91 ? 10.122 -4.928 -2.700 1.00 93.31 91 THR A O 1
ATOM 736 N N . ASN A 1 92 ? 11.564 -5.650 -4.261 1.00 94.31 92 ASN A N 1
ATOM 737 C CA . ASN A 1 92 ? 12.767 -5.250 -3.531 1.00 94.31 92 ASN A CA 1
ATOM 738 C C . ASN A 1 92 ? 12.908 -3.727 -3.490 1.00 94.31 92 ASN A C 1
ATOM 740 O O . ASN A 1 92 ? 13.116 -3.161 -2.419 1.00 94.31 92 ASN A O 1
ATOM 744 N N . ARG A 1 93 ? 12.742 -3.063 -4.637 1.00 94.44 93 ARG A N 1
ATOM 745 C CA . ARG A 1 93 ? 12.766 -1.599 -4.734 1.00 94.44 93 ARG A CA 1
ATOM 746 C C . ARG A 1 93 ? 11.658 -0.963 -3.903 1.00 94.44 93 ARG A C 1
ATOM 748 O O . ARG A 1 93 ? 11.931 -0.040 -3.147 1.00 94.44 93 ARG A O 1
ATOM 755 N N . LEU A 1 94 ? 10.449 -1.520 -3.955 1.00 95.88 94 LEU A N 1
ATOM 756 C CA . LEU A 1 94 ? 9.323 -1.067 -3.145 1.00 95.88 94 LEU A CA 1
ATOM 7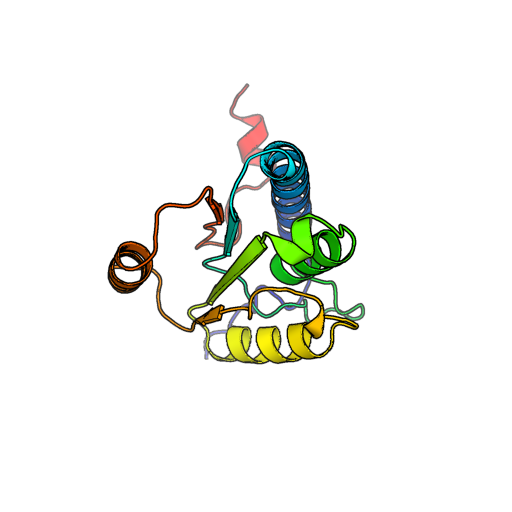57 C C . LEU A 1 94 ? 9.641 -1.136 -1.649 1.00 95.88 94 LEU A C 1
ATOM 759 O O . LEU A 1 94 ? 9.310 -0.208 -0.919 1.00 95.88 94 LEU A O 1
ATOM 763 N N . ARG A 1 95 ? 10.300 -2.209 -1.193 1.00 95.75 95 ARG A N 1
ATOM 764 C CA . ARG A 1 95 ? 10.738 -2.332 0.202 1.00 95.75 95 ARG A CA 1
ATOM 765 C C . ARG A 1 95 ? 11.718 -1.218 0.577 1.00 95.75 95 ARG A C 1
ATOM 767 O O . ARG A 1 95 ? 11.484 -0.543 1.569 1.00 95.75 95 ARG A O 1
ATOM 774 N N . VAL A 1 96 ? 12.737 -0.971 -0.247 1.00 95.00 96 VAL A N 1
ATOM 775 C CA . VAL A 1 96 ? 13.706 0.118 -0.022 1.00 95.00 96 VAL A CA 1
ATOM 776 C C . VAL A 1 96 ? 13.015 1.484 0.034 1.00 95.00 96 VAL A C 1
ATOM 778 O O . VAL A 1 96 ? 13.285 2.278 0.931 1.00 95.00 96 VAL A O 1
ATOM 781 N N . GLU A 1 97 ? 12.093 1.754 -0.892 1.00 94.94 97 GLU A N 1
ATOM 782 C CA . GLU A 1 97 ? 11.321 3.001 -0.918 1.00 94.94 97 GLU A CA 1
ATOM 783 C C . GLU A 1 97 ? 10.470 3.161 0.347 1.00 94.94 97 GLU A C 1
ATOM 785 O O . GLU A 1 97 ? 10.453 4.236 0.940 1.00 94.94 97 GLU A O 1
ATOM 790 N N . ILE A 1 98 ? 9.803 2.097 0.801 1.00 95.94 98 ILE A N 1
ATOM 791 C CA . ILE A 1 98 ? 9.002 2.101 2.032 1.00 95.94 98 ILE A CA 1
ATOM 792 C C . ILE A 1 98 ? 9.875 2.349 3.263 1.00 95.94 98 ILE A C 1
ATOM 794 O O . ILE A 1 98 ? 9.524 3.186 4.093 1.00 95.94 98 ILE A O 1
ATOM 798 N N . ASP A 1 99 ? 1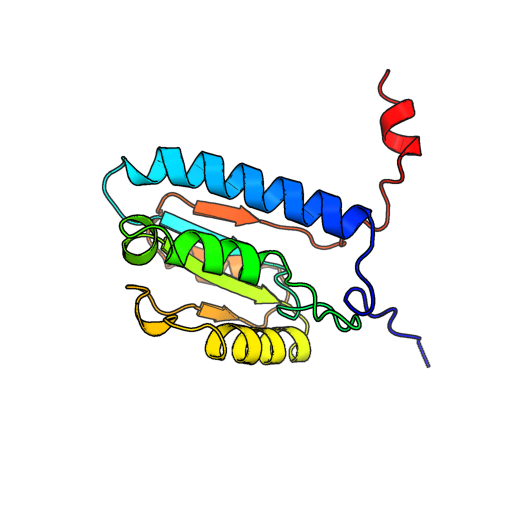1.010 1.661 3.364 1.00 94.62 99 ASP A N 1
ATOM 799 C CA . ASP A 1 99 ? 11.930 1.782 4.497 1.00 94.62 99 ASP A CA 1
ATOM 800 C C . ASP A 1 99 ? 12.573 3.181 4.562 1.00 94.62 99 ASP A C 1
ATOM 802 O O . ASP A 1 99 ? 12.966 3.636 5.635 1.00 94.62 99 ASP A O 1
ATOM 806 N N . SER A 1 100 ? 12.627 3.899 3.434 1.00 93.62 100 SER A N 1
ATOM 807 C CA . SER A 1 100 ? 13.102 5.287 3.368 1.00 93.62 100 SER A CA 1
ATOM 808 C C . SER A 1 100 ? 12.085 6.333 3.851 1.00 93.62 100 SER A C 1
ATOM 810 O O . SER A 1 100 ? 12.437 7.501 4.033 1.00 93.62 100 SER A O 1
ATOM 812 N N . ILE A 1 101 ? 10.817 5.952 4.055 1.00 93.88 101 ILE A N 1
ATOM 813 C CA . ILE A 1 101 ? 9.772 6.880 4.498 1.00 93.88 101 ILE A CA 1
ATOM 814 C C . ILE A 1 101 ? 9.974 7.205 5.978 1.00 93.88 101 ILE A C 1
ATOM 816 O O . ILE A 1 101 ? 9.925 6.333 6.848 1.00 93.88 101 ILE A O 1
ATOM 820 N N . SER A 1 102 ? 10.126 8.495 6.279 1.00 90.25 102 SER A N 1
ATOM 821 C CA . SER A 1 102 ? 10.137 8.987 7.655 1.00 90.25 102 SER A CA 1
ATOM 822 C C . SER A 1 102 ? 8.864 8.550 8.381 1.00 90.25 102 SER A C 1
ATOM 824 O O . SER A 1 102 ? 7.762 8.716 7.854 1.00 90.25 102 SER A O 1
ATOM 826 N N . ASN A 1 103 ? 9.015 8.038 9.602 1.00 93.44 103 ASN A N 1
ATOM 827 C CA . ASN A 1 103 ? 7.909 7.681 10.494 1.00 93.44 103 ASN A CA 1
ATOM 828 C C . ASN A 1 103 ? 7.118 6.438 10.050 1.00 93.44 103 ASN A C 1
ATOM 830 O O . ASN A 1 103 ? 6.020 6.190 10.544 1.00 93.44 103 ASN A O 1
ATOM 834 N N . ILE A 1 104 ? 7.683 5.602 9.172 1.00 94.38 104 ILE A N 1
ATOM 835 C CA . ILE A 1 104 ? 7.074 4.322 8.783 1.00 94.38 104 ILE A CA 1
ATOM 836 C C . ILE A 1 104 ? 6.788 3.404 9.985 1.00 94.38 104 ILE A C 1
ATOM 838 O O . ILE A 1 104 ? 5.815 2.650 9.984 1.00 94.38 104 ILE A O 1
ATOM 842 N N . SER A 1 105 ? 7.599 3.519 11.041 1.00 94.12 105 SER A N 1
ATOM 843 C CA . SER A 1 105 ? 7.451 2.805 12.312 1.00 94.12 105 SER A CA 1
ATOM 844 C C . SER A 1 105 ? 6.232 3.233 13.136 1.00 94.12 105 SER A C 1
ATOM 846 O O . SER A 1 105 ? 5.869 2.523 14.070 1.00 94.12 105 SER A O 1
ATOM 848 N N . GLU A 1 106 ? 5.575 4.349 12.802 1.00 96.00 106 GLU A N 1
ATOM 849 C C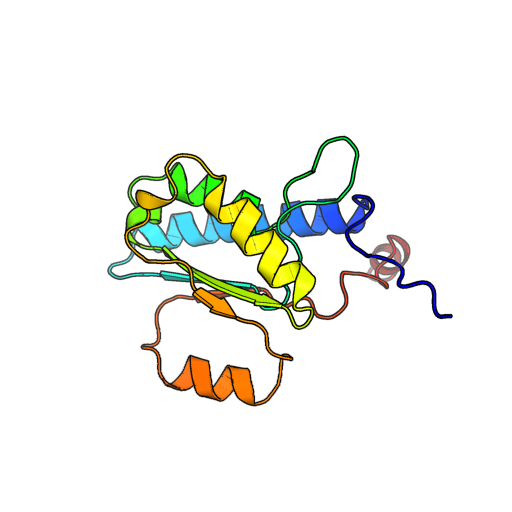A . GLU A 1 106 ? 4.333 4.777 13.459 1.00 96.00 106 GLU A CA 1
ATOM 850 C C . GLU A 1 106 ? 3.104 3.978 13.009 1.00 96.00 106 GLU A C 1
ATOM 852 O O . GLU A 1 106 ? 2.038 4.088 13.622 1.00 96.00 106 GLU A O 1
ATOM 857 N N . LEU A 1 107 ? 3.214 3.186 11.937 1.00 97.00 107 LEU A N 1
ATOM 858 C CA . LEU A 1 107 ? 2.145 2.275 11.547 1.00 97.00 107 LEU A CA 1
ATOM 859 C C . LEU A 1 107 ? 1.978 1.192 12.612 1.00 97.00 107 LEU A C 1
ATOM 861 O O . LEU A 1 107 ? 2.909 0.450 12.921 1.00 97.00 107 LEU A O 1
ATOM 865 N N . LYS A 1 108 ? 0.748 1.026 13.106 1.00 96.62 108 LYS A N 1
ATOM 866 C CA . LYS A 1 108 ? 0.419 -0.051 14.052 1.00 96.62 108 LYS A CA 1
ATOM 867 C C . LYS A 1 108 ? 0.717 -1.437 13.474 1.00 96.62 108 LYS A C 1
ATOM 869 O O . LYS A 1 108 ? 1.095 -2.352 14.203 1.00 96.62 108 LYS A O 1
ATOM 874 N N . TYR A 1 109 ? 0.500 -1.606 12.171 1.00 95.69 109 TYR A N 1
ATOM 875 C CA . TYR A 1 109 ? 0.668 -2.877 11.478 1.00 95.69 109 TYR A CA 1
ATOM 876 C C . TYR A 1 109 ? 1.877 -2.840 10.551 1.00 95.69 109 TYR A C 1
ATOM 878 O O . TYR A 1 109 ? 2.029 -1.922 9.747 1.00 95.69 109 TYR A O 1
ATOM 886 N N . LYS A 1 110 ? 2.697 -3.894 10.613 1.00 95.06 110 LYS A N 1
ATOM 887 C CA . LYS A 1 110 ? 3.779 -4.105 9.649 1.00 95.06 110 LYS A CA 1
ATOM 888 C C . LYS A 1 110 ? 3.208 -4.317 8.250 1.00 95.06 110 LYS A C 1
ATOM 890 O O . LYS A 1 110 ? 2.230 -5.045 8.068 1.00 95.06 110 LYS A O 1
ATOM 895 N N . ILE A 1 111 ? 3.862 -3.712 7.268 1.00 96.12 111 ILE A N 1
ATOM 896 C CA . ILE A 1 111 ? 3.506 -3.841 5.856 1.00 96.12 111 ILE A CA 1
ATOM 897 C C . ILE A 1 111 ? 3.930 -5.224 5.368 1.00 96.12 111 ILE A C 1
ATOM 899 O O . ILE A 1 111 ? 5.071 -5.643 5.581 1.00 96.12 111 ILE A O 1
ATOM 903 N N . LYS A 1 112 ? 3.019 -5.934 4.700 1.00 93.81 112 LYS A N 1
ATOM 904 C CA . LYS A 1 112 ? 3.322 -7.213 4.052 1.00 93.81 112 LYS A CA 1
ATOM 905 C C . LYS A 1 112 ? 3.625 -6.962 2.575 1.00 93.81 112 LYS A C 1
ATOM 907 O O . LYS A 1 112 ? 2.805 -6.376 1.875 1.00 93.81 112 LYS A O 1
ATOM 912 N N . ILE A 1 113 ? 4.791 -7.406 2.108 1.00 93.75 113 ILE A N 1
ATOM 913 C CA . ILE A 1 113 ? 5.186 -7.348 0.693 1.00 93.75 113 ILE A CA 1
ATOM 914 C C . ILE A 1 113 ? 5.436 -8.772 0.219 1.00 93.75 113 ILE A C 1
ATOM 916 O O . ILE A 1 113 ? 6.291 -9.467 0.772 1.00 93.75 113 ILE A O 1
ATOM 920 N N . PHE A 1 114 ? 4.709 -9.174 -0.810 1.00 90.50 114 PHE A N 1
ATOM 921 C CA . PHE A 1 114 ? 4.784 -10.487 -1.417 1.00 90.50 114 PHE A CA 1
ATOM 922 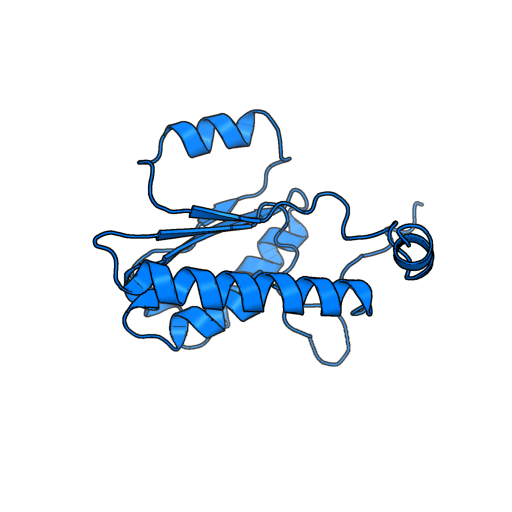C C . PHE A 1 114 ? 5.338 -10.418 -2.836 1.00 90.50 114 PHE A C 1
ATOM 924 O O . PHE A 1 114 ? 5.263 -9.385 -3.501 1.00 90.50 114 PHE A O 1
ATOM 931 N N . ASN A 1 115 ? 5.895 -11.540 -3.284 1.00 90.56 115 ASN A N 1
ATOM 932 C CA . ASN A 1 115 ? 6.373 -11.715 -4.644 1.00 90.56 115 ASN A CA 1
ATOM 933 C C . ASN A 1 115 ? 5.814 -13.015 -5.225 1.00 90.56 115 ASN A C 1
ATOM 935 O O . ASN A 1 115 ? 6.469 -14.054 -5.193 1.00 90.56 115 ASN A O 1
ATOM 939 N N . PHE A 1 116 ? 4.577 -12.975 -5.712 1.00 83.38 116 PHE A N 1
ATOM 940 C CA . PHE A 1 116 ? 3.970 -14.096 -6.419 1.00 83.38 116 PHE A CA 1
ATOM 941 C C . PHE A 1 116 ? 3.191 -13.628 -7.649 1.00 83.38 116 PHE A C 1
ATOM 943 O O . PHE A 1 116 ? 2.709 -12.495 -7.730 1.00 83.38 116 PHE A O 1
ATOM 950 N N . SER A 1 117 ? 3.044 -14.531 -8.620 1.00 76.44 117 SER A N 1
ATOM 951 C CA . SER A 1 117 ? 2.121 -14.319 -9.734 1.00 76.44 117 SER A CA 1
ATOM 952 C C . SER A 1 117 ? 0.682 -14.377 -9.224 1.00 76.44 117 SER A C 1
ATOM 954 O O . SER A 1 117 ? 0.319 -15.291 -8.477 1.00 76.44 117 SER A O 1
ATOM 956 N N . VAL A 1 118 ? -0.134 -13.398 -9.612 1.00 69.50 118 VAL A N 1
ATOM 957 C CA . VAL A 1 118 ? -1.551 -13.341 -9.238 1.00 69.50 118 VAL A CA 1
ATOM 958 C C . VAL A 1 118 ? -2.283 -14.503 -9.919 1.00 69.50 118 VAL A C 1
ATOM 960 O O . VAL A 1 118 ? -2.296 -14.606 -11.142 1.00 69.50 118 VAL A O 1
ATOM 963 N N . GLY A 1 119 ? -2.852 -15.393 -9.108 1.00 70.12 119 GLY A N 1
ATOM 964 C CA . GLY A 1 119 ? -3.471 -16.662 -9.500 1.00 70.12 119 GLY A CA 1
ATOM 965 C C . GLY A 1 119 ? -3.985 -17.386 -8.252 1.00 70.12 119 GLY A C 1
ATOM 966 O O . GLY A 1 119 ? -4.337 -16.735 -7.273 1.00 70.12 119 GLY A O 1
ATOM 967 N N . GLU A 1 120 ? -3.980 -18.715 -8.219 1.00 60.34 120 GLU A N 1
ATOM 968 C CA . GLU A 1 120 ? -4.526 -19.496 -7.089 1.00 60.34 120 GLU A CA 1
ATOM 969 C C . GLU A 1 120 ? -3.873 -19.179 -5.729 1.00 60.34 120 GLU A C 1
ATOM 971 O O . GLU A 1 120 ? -4.543 -19.164 -4.693 1.00 60.34 120 GLU A O 1
ATOM 976 N N . ASN A 1 121 ? -2.586 -18.822 -5.732 1.00 63.22 121 ASN A N 1
ATOM 977 C CA . ASN A 1 121 ? -1.813 -18.512 -4.525 1.00 63.22 121 ASN A CA 1
ATOM 978 C C . ASN A 1 121 ? -2.393 -17.348 -3.714 1.00 63.22 121 ASN A C 1
ATOM 980 O O . ASN A 1 121 ? -2.289 -17.330 -2.488 1.00 63.22 121 ASN A O 1
ATOM 984 N N . ILE A 1 122 ? -3.043 -16.396 -4.387 1.00 64.31 122 ILE A N 1
ATOM 985 C CA . ILE A 1 122 ? -3.602 -15.229 -3.717 1.00 64.31 122 ILE A CA 1
ATOM 986 C C . ILE A 1 122 ? -4.845 -15.587 -2.908 1.00 64.31 122 ILE A C 1
ATOM 988 O O . ILE A 1 122 ? -5.019 -15.135 -1.780 1.00 64.31 122 ILE A O 1
ATOM 992 N N . VAL A 1 123 ? -5.676 -16.469 -3.462 1.00 62.28 123 VAL A N 1
ATOM 993 C CA . VAL A 1 123 ? -6.911 -16.935 -2.834 1.00 62.28 123 VAL A CA 1
ATOM 994 C C . VAL A 1 123 ? -6.586 -17.695 -1.552 1.00 62.28 123 VAL A C 1
ATOM 996 O O . VAL A 1 123 ? -7.261 -17.519 -0.541 1.00 62.28 123 VAL A O 1
ATOM 999 N N . THR A 1 124 ? -5.529 -18.503 -1.572 1.00 64.56 124 THR A N 1
ATOM 1000 C CA . THR A 1 124 ? -5.089 -19.282 -0.410 1.00 64.56 124 THR A CA 1
ATOM 1001 C C . THR A 1 124 ? -4.569 -18.398 0.717 1.00 64.56 124 THR A C 1
ATOM 1003 O O . THR A 1 124 ? -4.854 -18.672 1.882 1.00 64.56 124 THR A O 1
ATOM 1006 N N . GLU A 1 125 ? -3.846 -17.326 0.396 1.00 65.44 125 GLU A N 1
ATOM 1007 C CA . GLU A 1 125 ? -3.332 -16.409 1.413 1.00 65.44 125 GLU A CA 1
ATOM 1008 C C . GLU A 1 125 ? -4.437 -15.504 1.979 1.00 65.44 125 GLU A C 1
ATOM 1010 O O . GLU A 1 125 ? -4.498 -15.285 3.188 1.00 65.44 125 GLU A O 1
ATOM 1015 N N . PHE A 1 126 ? -5.391 -15.074 1.144 1.00 63.19 126 PHE A N 1
ATOM 1016 C CA . PHE A 1 126 ? -6.527 -14.260 1.591 1.00 63.19 126 PHE A CA 1
ATOM 1017 C C . PHE A 1 126 ? -7.586 -15.025 2.377 1.00 63.19 126 PHE A C 1
ATOM 1019 O O . PHE A 1 126 ? -8.197 -14.452 3.277 1.00 63.19 126 PHE A O 1
ATOM 1026 N N . LYS A 1 127 ? -7.785 -16.318 2.100 1.00 65.06 127 LYS A N 1
ATOM 1027 C CA . LYS A 1 127 ? -8.735 -17.158 2.848 1.00 65.06 127 LYS A CA 1
ATOM 1028 C C . LYS A 1 127 ? -8.356 -17.350 4.320 1.00 65.06 127 LYS A C 1
ATOM 1030 O O . LYS A 1 127 ? -9.226 -17.690 5.116 1.00 65.06 127 LYS A O 1
ATOM 1035 N N . LYS A 1 128 ? -7.083 -17.161 4.684 1.00 63.53 128 LYS A N 1
ATOM 1036 C CA . LYS A 1 128 ? -6.588 -17.349 6.059 1.00 63.53 128 LYS A CA 1
ATOM 1037 C C . LYS A 1 128 ? -6.842 -16.145 6.968 1.00 63.53 128 LYS A C 1
ATOM 1039 O O . LYS A 1 128 ? -6.736 -16.273 8.185 1.00 63.53 128 LYS A O 1
ATOM 1044 N N . GLU A 1 129 ? -7.150 -14.981 6.404 1.00 63.44 129 GLU A N 1
ATOM 1045 C CA . GLU A 1 129 ? -7.315 -13.736 7.155 1.00 63.44 129 GLU A CA 1
ATOM 1046 C C . GLU A 1 129 ? -8.798 -13.470 7.461 1.00 63.44 129 GLU A C 1
ATOM 1048 O O . GLU A 1 129 ? -9.696 -13.828 6.697 1.00 63.44 129 GLU A O 1
ATOM 1053 N N . LYS A 1 130 ? -9.079 -12.812 8.594 1.00 67.06 130 LYS A N 1
ATOM 1054 C CA . LYS A 1 130 ? -10.444 -12.358 8.905 1.00 67.06 130 LYS A CA 1
ATOM 1055 C C . LYS A 1 130 ? -10.913 -11.364 7.841 1.00 67.06 130 LYS A C 1
ATOM 1057 O O . LYS A 1 130 ? -10.186 -10.430 7.508 1.00 67.06 130 LYS A O 1
ATOM 1062 N N . LEU A 1 131 ? -12.161 -11.517 7.393 1.00 73.94 131 LEU A N 1
ATOM 1063 C CA . LEU A 1 131 ? -12.847 -10.556 6.528 1.00 73.94 131 LEU A CA 1
ATOM 1064 C C . LEU A 1 131 ? -12.958 -9.204 7.245 1.00 73.94 131 LEU A C 1
ATOM 1066 O O . LEU A 1 131 ? -13.833 -8.993 8.083 1.00 73.94 131 LEU A O 1
ATOM 1070 N N . ILE A 1 132 ? -12.043 -8.298 6.919 1.00 89.19 132 ILE A N 1
ATOM 1071 C CA . ILE A 1 132 ? -12.107 -6.887 7.292 1.00 89.19 132 ILE A CA 1
ATOM 1072 C C . ILE A 1 132 ? -12.414 -6.054 6.046 1.00 89.19 132 ILE A C 1
ATOM 1074 O O . ILE A 1 132 ? -12.096 -6.482 4.930 1.00 89.19 132 ILE A O 1
ATOM 1078 N N . PRO A 1 133 ? -13.012 -4.862 6.193 1.00 93.75 133 PRO A N 1
ATOM 1079 C CA . PRO A 1 133 ? -13.240 -3.984 5.058 1.00 93.75 133 PRO A CA 1
ATOM 1080 C C . PRO A 1 133 ? -11.935 -3.716 4.306 1.00 93.75 133 PRO A C 1
ATOM 1082 O O . PRO A 1 133 ? -10.942 -3.274 4.887 1.00 93.75 133 PRO A O 1
ATOM 1085 N N . THR A 1 134 ? -11.942 -4.014 3.011 1.00 92.38 134 THR A N 1
ATOM 1086 C CA . THR A 1 134 ? -10.731 -4.063 2.196 1.00 92.38 134 THR A CA 1
ATOM 1087 C C . THR A 1 134 ? -10.921 -3.242 0.934 1.00 92.38 134 THR A C 1
ATOM 1089 O O . THR A 1 134 ? -11.872 -3.458 0.185 1.00 92.38 134 THR A O 1
ATOM 1092 N N . PHE A 1 135 ? -9.992 -2.325 0.685 1.00 95.00 135 PHE A N 1
ATOM 1093 C CA . PHE A 1 135 ? -9.824 -1.689 -0.611 1.00 95.00 135 PHE A CA 1
ATOM 1094 C C . PHE A 1 135 ? -8.799 -2.498 -1.404 1.00 95.00 135 PHE A C 1
ATOM 1096 O O . PHE A 1 135 ? -7.609 -2.482 -1.085 1.00 95.00 135 PHE A O 1
ATOM 1103 N N . LEU A 1 136 ? -9.275 -3.229 -2.410 1.00 91.50 136 LEU A N 1
ATOM 1104 C CA . LEU A 1 136 ? -8.459 -4.086 -3.263 1.00 91.50 136 LEU A CA 1
ATOM 1105 C C . LEU A 1 136 ? -8.258 -3.426 -4.628 1.00 91.50 136 LEU A C 1
ATOM 1107 O O . LEU A 1 136 ? -9.227 -3.147 -5.333 1.00 91.50 136 LEU A O 1
ATOM 1111 N N . PHE A 1 137 ? -7.002 -3.202 -5.001 1.00 89.88 137 PHE A N 1
ATOM 1112 C CA . PHE A 1 137 ? -6.609 -2.663 -6.294 1.00 89.88 137 PHE A CA 1
ATOM 1113 C C . PHE A 1 137 ? -5.911 -3.730 -7.149 1.00 89.88 137 PHE A C 1
ATOM 1115 O O . PHE A 1 137 ? -4.958 -4.382 -6.716 1.00 89.88 137 PHE A O 1
ATOM 1122 N N . ILE A 1 138 ? -6.417 -3.916 -8.372 1.00 85.94 138 ILE A N 1
ATOM 1123 C CA . ILE A 1 138 ? -5.969 -4.935 -9.327 1.00 85.94 138 ILE A CA 1
ATOM 1124 C C . ILE A 1 138 ? -5.811 -4.273 -10.702 1.00 85.94 138 ILE A C 1
ATOM 1126 O O . ILE A 1 138 ? -6.801 -3.870 -11.308 1.00 85.94 138 ILE A O 1
ATOM 1130 N N . ASP A 1 139 ? -4.577 -4.174 -11.201 1.00 80.31 139 ASP A N 1
ATOM 1131 C CA . ASP A 1 139 ? -4.259 -3.642 -12.535 1.00 80.31 139 ASP A CA 1
ATOM 1132 C C . ASP A 1 139 ? -3.165 -4.490 -13.217 1.00 80.31 139 ASP A C 1
ATOM 1134 O O . ASP A 1 139 ? -1.983 -4.152 -13.145 1.00 80.31 139 ASP A O 1
ATOM 1138 N N . PRO A 1 140 ? -3.533 -5.603 -13.878 1.00 68.12 140 PRO A N 1
ATOM 1139 C CA . PRO A 1 140 ? -2.573 -6.546 -14.454 1.00 68.12 140 PRO A CA 1
ATOM 1140 C C . PRO A 1 140 ? -1.891 -6.044 -15.734 1.00 68.12 140 PRO A C 1
ATOM 1142 O O . PRO A 1 140 ? -0.885 -6.619 -16.154 1.00 68.12 140 PRO A O 1
ATOM 1145 N N . TRP A 1 141 ? -2.428 -4.999 -16.374 1.00 60.06 141 TRP A N 1
ATOM 1146 C CA . TRP A 1 141 ? -1.982 -4.548 -17.698 1.00 60.06 141 TRP A CA 1
ATOM 1147 C C . TRP A 1 141 ? -1.445 -3.122 -17.741 1.00 60.06 141 TRP A C 1
ATOM 1149 O O . TRP A 1 141 ? -0.930 -2.726 -18.788 1.00 60.06 141 TRP A O 1
ATOM 1159 N N . GLY A 1 142 ? -1.553 -2.346 -16.658 1.00 57.88 142 GLY A N 1
ATOM 1160 C CA . GLY A 1 142 ? -1.047 -0.979 -16.621 1.00 57.88 142 GLY A CA 1
ATOM 1161 C C . GLY A 1 142 ? -1.575 -0.153 -17.790 1.00 57.88 142 GLY A C 1
ATOM 1162 O O . GLY A 1 142 ? -0.775 0.289 -18.598 1.00 57.88 142 GLY A O 1
ATOM 1163 N N . TYR A 1 143 ? -2.900 -0.018 -17.945 1.00 48.50 143 TYR A N 1
ATOM 1164 C CA . TYR A 1 143 ? -3.570 0.781 -18.995 1.00 48.50 143 TYR A CA 1
ATOM 1165 C C . TYR A 1 143 ? -2.810 0.897 -20.343 1.00 48.50 143 TYR A C 1
ATOM 1167 O O . TYR A 1 143 ? -2.655 1.982 -20.897 1.00 48.50 143 TYR A O 1
ATOM 1175 N N . LYS A 1 144 ? -2.342 -0.213 -20.928 1.00 44.50 144 LYS A N 1
ATOM 1176 C CA . LYS A 1 144 ? -1.699 -0.175 -22.257 1.00 44.50 144 LYS A CA 1
ATOM 1177 C C . LYS A 1 144 ? -2.680 0.003 -23.431 1.00 44.50 144 LYS A C 1
ATOM 1179 O O . LYS A 1 144 ? -2.240 -0.005 -24.574 1.00 44.50 144 LYS A O 1
ATOM 1184 N N . GLY A 1 145 ? -3.986 0.166 -23.186 1.00 43.38 145 GLY A N 1
ATOM 1185 C CA . GLY A 1 145 ? -5.004 0.031 -24.243 1.00 43.38 145 GLY A CA 1
ATOM 1186 C C . GLY A 1 145 ? -6.182 1.006 -24.249 1.00 43.38 145 GLY A C 1
ATOM 1187 O O . GLY A 1 145 ? -6.988 0.937 -25.170 1.00 43.38 145 GLY A O 1
ATOM 1188 N N . LEU A 1 146 ? -6.311 1.924 -23.288 1.00 43.38 146 LEU A N 1
ATOM 1189 C CA . LEU A 1 146 ? -7.404 2.907 -23.303 1.00 43.38 146 LEU A CA 1
ATOM 1190 C C . LEU A 1 146 ? -6.846 4.285 -23.645 1.00 43.38 146 LEU A C 1
ATOM 1192 O O . LEU A 1 146 ? -6.618 5.127 -22.781 1.00 43.38 146 LEU A O 1
ATOM 1196 N N . THR A 1 147 ? -6.597 4.510 -24.933 1.00 50.03 147 THR A N 1
ATOM 1197 C CA . THR A 1 147 ? -6.368 5.864 -25.444 1.00 50.03 147 THR A CA 1
ATOM 1198 C C . THR A 1 147 ? -7.655 6.687 -25.300 1.00 50.03 147 THR A C 1
ATOM 1200 O O . THR A 1 147 ? -8.760 6.138 -25.280 1.00 50.03 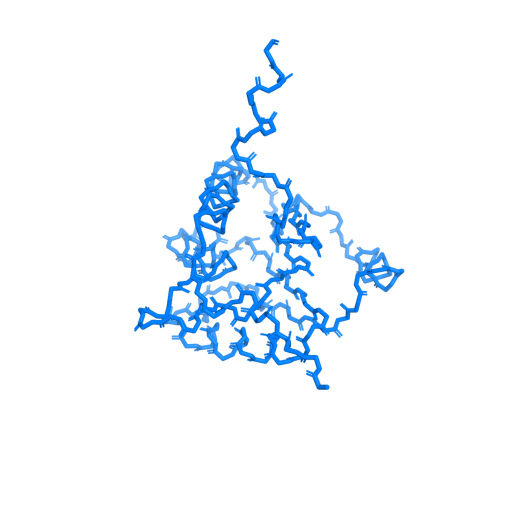147 THR A O 1
ATOM 1203 N N . CYS A 1 148 ? -7.543 8.020 -25.256 1.00 46.25 148 CYS A N 1
ATOM 1204 C CA . CYS A 1 148 ? -8.689 8.946 -25.223 1.00 46.25 148 CYS A CA 1
ATOM 1205 C C . CYS A 1 148 ? -9.732 8.692 -26.335 1.00 46.25 148 CYS A C 1
ATOM 1207 O O . CYS A 1 148 ? -10.871 9.147 -26.237 1.00 46.25 148 CYS A O 1
ATOM 1209 N N . TYR A 1 149 ? -9.362 7.949 -27.384 1.00 44.94 149 TYR A N 1
ATOM 1210 C CA . TYR A 1 149 ? -10.246 7.537 -28.468 1.00 44.94 149 TYR A CA 1
ATOM 1211 C C . TYR A 1 149 ? -11.376 6.603 -28.006 1.00 44.94 149 TYR A C 1
ATOM 1213 O O . TYR A 1 149 ? -12.488 6.693 -28.523 1.00 44.94 149 TYR A O 1
ATOM 1221 N N . PHE A 1 150 ? -11.130 5.748 -27.006 1.00 41.28 150 PHE A N 1
ATOM 1222 C CA . PHE A 1 150 ? -12.135 4.808 -26.498 1.00 41.28 150 PHE A CA 1
ATOM 1223 C C . PHE A 1 150 ? -13.296 5.534 -25.794 1.00 41.28 150 PHE A C 1
ATOM 1225 O O . PHE A 1 150 ? -14.458 5.208 -26.014 1.00 41.28 150 PHE A O 1
ATOM 1232 N N . TRP A 1 151 ? -13.002 6.605 -25.047 1.00 43.41 151 TRP A N 1
ATOM 1233 C CA . TRP A 1 151 ? -14.016 7.433 -24.379 1.00 43.41 151 TRP A CA 1
ATOM 1234 C C . TRP A 1 151 ? -14.904 8.229 -25.348 1.00 43.41 151 TRP A C 1
ATOM 1236 O O . TRP A 1 151 ? -16.038 8.550 -25.010 1.00 43.41 151 TRP A O 1
ATOM 1246 N N . ARG A 1 152 ? -14.436 8.517 -26.573 1.00 46.19 152 ARG A N 1
ATOM 1247 C CA . ARG A 1 152 ? -15.237 9.208 -27.604 1.00 46.19 152 ARG A CA 1
ATOM 1248 C C . ARG A 1 152 ? -16.260 8.308 -28.307 1.00 46.19 152 ARG A C 1
ATOM 1250 O O . ARG A 1 152 ? -17.089 8.840 -29.035 1.00 46.19 152 ARG A O 1
ATOM 1257 N N . ARG A 1 153 ? -16.207 6.984 -28.112 1.00 45.94 153 ARG A N 1
ATOM 1258 C CA . ARG A 1 153 ? -17.117 6.002 -28.738 1.00 45.94 153 ARG A CA 1
ATOM 1259 C C . ARG A 1 153 ? -18.281 5.553 -27.850 1.00 45.94 153 ARG A C 1
ATOM 1261 O O . ARG A 1 153 ? -19.133 4.824 -28.336 1.00 45.94 153 ARG A O 1
ATOM 1268 N N . ILE A 1 154 ? -18.321 5.977 -26.586 1.00 44.28 154 ILE A N 1
ATOM 1269 C CA . ILE A 1 154 ? -19.423 5.692 -25.648 1.00 44.28 154 ILE A CA 1
ATOM 1270 C C . ILE A 1 154 ? -20.279 6.956 -25.454 1.00 44.28 154 ILE A C 1
ATOM 1272 O O . ILE A 1 154 ? -20.587 7.361 -24.335 1.00 44.28 154 ILE A O 1
ATOM 1276 N N . ARG A 1 155 ? -20.601 7.627 -26.561 1.00 40.22 155 ARG A N 1
ATOM 1277 C CA . ARG A 1 155 ? -21.613 8.681 -26.622 1.00 40.22 155 ARG A CA 1
ATOM 1278 C C . ARG A 1 155 ? -22.715 8.250 -27.566 1.00 40.22 155 ARG A C 1
ATOM 1280 O O . ARG A 1 155 ? -22.354 7.680 -28.618 1.00 40.22 155 ARG A O 1
#

Secondary structure (DSSP, 8-state):
------TTSS--HHHHHHHHHHHHHHHHHHHHHTTSSS-EEEEETT-TTSB-SSTT-PBPHHHHHHHHHHT-TTGGGTEEEEEE-S-HHHHHHHHHHHHTSTTGGG-SSPPEEE---SSHHHHHHHTTS----EEEE--SSTTSS--HHHHTT--

Radius of gyration: 16.22 Å; chains: 1; bounding box: 39×33×43 Å

Sequence (155 aa):
MDKKNDFFTELTISSQIKISIVTKYFSAWANVMKKTKGDIAYIDLFAGPGSYADKNKTKSTPIIILNNVLKDNILKNKVKFLFNDKEKDYTNRLRVEIDSISNISELKYKIKIFNFSVGENIVTEFKKEKLIPTFLFIDPWGYKGLTCYFWRRIR

pLDDT: mean 83.09, std 17.67, range [31.86, 97.88]

Foldseek 3Di:
DDPPPPLQQDQDPLQVVVLVVLLVVCVVVVVVCLPDPAAEEEEEAAQFQQFGNDPVRHGHNVVSNLVVQQVDLSSLAGYAAEYEHQDPNSLVNNVVNCVPDPPSVSRNYDHHYYHHDPDPVVVVVVVVDPDDHYDYDDDPDSPPDDDVVVVVPPD